Protein AF-A0A835R9I9-F1 (afdb_monomer_lite)

Foldseek 3Di:
DVVVVLVVLVVVDPALVSLVVVVVVVVVVVVVVLVVQFDDDDQDPV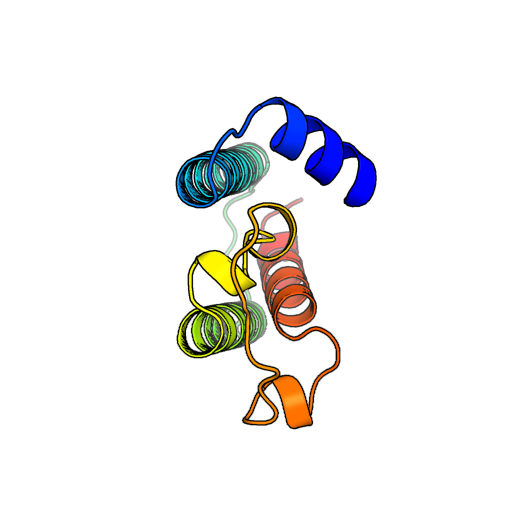LVVLLVQLVVLLVVCCVQFPSLNVRVVVVVVDDTDDDCPPPNVPDDPSNVSSVVSNVVSSVVRHD

pLDDT: mean 86.83, std 11.65, range [35.56, 97.44]

Secondary structure (DSSP, 8-state):
-HHHHHHHHHHH-SSHHHHHHHHHHHHHHHHHHHHHH----PPPHHHHHHHHHHHHHHHHHHHHHHHHHHTTGGGGT-------STTTTTSSSHHHHHHHHHHHHHHTT--

Radius of gyration: 15.62 Å; chains: 1; bounding box: 35×27×42 Å

Sequence (111 aa):
MLWVLCHVMFLAASSVSRMAQISHVLRLVQYVYLLTVARFSWPPWHCFILFGVGLYLNFKVYQLLGEAGMFYGVRFGKNISWVTRFPFGYIKDPQYVGSILNLLACLWLVP

InterPro domains:
  IPR007318 Phospholipid methyltransferase [PF04191] (48-105)
  IPR024960 Phosphatidyl-N-methylethanolamine/Phosphatidylethanolamine N-methyltransferase [PTHR15458] (16-109)

Organism: Vanilla planifolia (NCBI:txid51239)

Structure (mmCIF, N/CA/C/O backbone):
data_AF-A0A835R9I9-F1
#
_entry.id   AF-A0A835R9I9-F1
#
loop_
_atom_site.group_PDB
_atom_site.id
_atom_site.type_symbol
_atom_site.label_atom_id
_atom_site.label_alt_id
_atom_site.label_comp_id
_atom_site.label_asym_id
_atom_site.label_entity_id
_atom_site.label_seq_id
_atom_site.pdbx_PDB_ins_code
_atom_site.Cartn_x
_atom_site.Cartn_y
_atom_site.Cartn_z
_atom_site.occupancy
_atom_site.B_iso_or_equiv
_atom_site.auth_seq_id
_atom_site.auth_comp_id
_atom_site.auth_asym_id
_atom_site.auth_atom_id
_atom_site.pdbx_PDB_model_num
ATOM 1 N N . MET A 1 1 ? 11.459 -6.099 11.226 1.00 35.56 1 MET A N 1
ATOM 2 C CA . MET A 1 1 ? 11.487 -4.743 10.628 1.00 35.56 1 MET A CA 1
ATOM 3 C C . MET A 1 1 ? 10.148 -4.009 10.763 1.00 35.56 1 MET A C 1
ATOM 5 O O . MET A 1 1 ? 10.143 -2.930 11.338 1.00 35.56 1 MET A O 1
ATOM 9 N N . LEU A 1 2 ? 9.012 -4.595 10.349 1.00 43.03 2 LEU A N 1
ATOM 10 C CA . LEU A 1 2 ? 7.685 -3.955 10.471 1.00 43.03 2 LEU A CA 1
ATOM 11 C C . LEU A 1 2 ? 7.253 -3.622 11.913 1.00 43.03 2 LEU A C 1
ATOM 13 O O . LEU A 1 2 ? 6.658 -2.577 12.146 1.00 43.03 2 LEU A O 1
ATOM 17 N N . TRP A 1 3 ? 7.577 -4.479 12.887 1.00 37.94 3 TRP A N 1
ATOM 18 C CA . TRP A 1 3 ? 7.180 -4.269 14.286 1.00 37.94 3 TRP A CA 1
ATOM 19 C C . TRP A 1 3 ? 7.889 -3.067 14.931 1.00 37.94 3 TRP A C 1
ATOM 21 O O . TRP A 1 3 ? 7.259 -2.288 15.634 1.00 37.94 3 TRP A O 1
ATOM 31 N N . VAL A 1 4 ? 9.175 -2.858 14.617 1.00 49.47 4 VAL A N 1
ATOM 32 C CA . VAL A 1 4 ? 9.974 -1.724 15.120 1.00 49.47 4 VAL A CA 1
ATOM 33 C C . VAL A 1 4 ? 9.487 -0.405 14.519 1.00 49.47 4 VAL A C 1
ATOM 35 O O . VAL A 1 4 ? 9.277 0.558 15.248 1.00 49.47 4 VAL A O 1
ATOM 38 N N . LEU A 1 5 ? 9.221 -0.377 13.208 1.00 60.81 5 LEU A N 1
ATOM 39 C CA . LEU A 1 5 ? 8.634 0.785 12.533 1.00 60.81 5 LEU A CA 1
ATOM 40 C C . LEU A 1 5 ? 7.240 1.111 13.074 1.00 60.81 5 LEU A C 1
ATOM 42 O O . LEU A 1 5 ? 6.968 2.264 13.383 1.00 60.81 5 LEU A O 1
ATOM 46 N N . CYS A 1 6 ? 6.387 0.105 13.277 1.00 60.09 6 CYS A N 1
ATOM 47 C CA . CYS A 1 6 ? 5.073 0.308 13.882 1.00 60.09 6 CYS A CA 1
ATOM 48 C C . CYS A 1 6 ? 5.177 0.860 15.312 1.00 60.09 6 CYS A C 1
ATOM 50 O O . CYS A 1 6 ? 4.388 1.723 15.682 1.00 60.09 6 CYS A O 1
ATOM 52 N N . HIS A 1 7 ? 6.154 0.408 16.105 1.00 63.19 7 HIS A N 1
ATOM 53 C CA . HIS A 1 7 ? 6.364 0.892 17.471 1.00 63.19 7 HIS A CA 1
ATOM 54 C C . HIS A 1 7 ? 6.863 2.345 17.499 1.00 63.19 7 HIS A C 1
ATOM 56 O O . HIS A 1 7 ? 6.368 3.152 18.280 1.00 63.19 7 HIS A O 1
ATOM 62 N N . VAL A 1 8 ? 7.792 2.708 16.608 1.00 66.88 8 VAL A N 1
ATOM 63 C CA . VAL A 1 8 ? 8.273 4.091 16.441 1.00 66.88 8 VAL A CA 1
ATOM 64 C C . VAL A 1 8 ? 7.153 5.007 15.934 1.00 66.88 8 VAL A C 1
ATOM 66 O O . VAL A 1 8 ? 6.970 6.107 16.449 1.00 66.88 8 VAL A O 1
ATOM 69 N N . MET A 1 9 ? 6.352 4.545 14.971 1.00 68.81 9 MET A N 1
ATOM 70 C CA . MET A 1 9 ? 5.205 5.297 14.449 1.00 68.81 9 MET A CA 1
ATOM 71 C C . MET A 1 9 ? 4.105 5.468 15.496 1.00 68.81 9 MET A C 1
ATOM 73 O O . MET A 1 9 ? 3.485 6.524 15.547 1.00 68.81 9 MET A O 1
ATOM 77 N N . PHE A 1 10 ? 3.888 4.469 16.352 1.00 65.00 10 PHE A N 1
ATOM 78 C CA . PHE A 1 10 ? 2.937 4.554 17.457 1.00 65.00 10 PHE A CA 1
ATOM 79 C C . PHE A 1 10 ? 3.379 5.569 18.516 1.00 65.00 10 PHE A C 1
ATOM 81 O O . PHE A 1 10 ? 2.569 6.373 18.959 1.00 65.00 10 PHE A O 1
ATOM 88 N N . LEU A 1 11 ? 4.671 5.604 18.864 1.00 68.69 11 LEU A N 1
ATOM 89 C CA . LEU A 1 11 ? 5.207 6.631 19.766 1.00 68.69 11 LEU A CA 1
ATOM 90 C C . LEU A 1 11 ? 5.068 8.050 19.183 1.00 68.69 11 LEU A C 1
ATOM 92 O O . LEU A 1 11 ? 4.906 9.008 19.934 1.00 68.69 11 LEU A O 1
ATOM 96 N N . ALA A 1 12 ? 5.101 8.194 17.855 1.00 68.06 12 ALA A N 1
ATOM 97 C CA . ALA A 1 12 ? 4.976 9.481 17.168 1.00 68.06 12 ALA A CA 1
ATOM 98 C C . ALA A 1 12 ? 3.520 9.914 16.866 1.00 68.06 12 ALA A C 1
ATOM 100 O O . ALA A 1 12 ? 3.264 11.100 16.616 1.00 68.06 12 ALA A O 1
ATOM 101 N N . ALA A 1 13 ? 2.557 8.984 16.859 1.00 77.69 13 ALA A N 1
ATOM 102 C CA . ALA A 1 13 ? 1.175 9.225 16.445 1.00 77.69 13 ALA A CA 1
ATOM 103 C C . ALA A 1 13 ? 0.189 9.086 17.614 1.00 77.69 13 ALA A C 1
ATOM 105 O O . ALA A 1 13 ? -0.050 7.996 18.115 1.00 77.69 13 ALA A O 1
ATOM 106 N N . SER A 1 14 ? -0.460 10.191 17.989 1.00 80.31 14 SER A N 1
ATOM 107 C CA . SER A 1 14 ? -1.505 10.218 19.026 1.00 80.31 14 SER A CA 1
ATOM 108 C C . SER A 1 14 ? -2.900 9.820 18.524 1.00 80.31 14 SER A C 1
ATOM 110 O O . SER A 1 14 ? -3.808 9.612 19.326 1.00 80.31 14 SER A O 1
ATOM 112 N N . SER A 1 15 ? -3.098 9.721 17.206 1.00 86.06 15 SER A N 1
ATOM 113 C CA . SER A 1 15 ? -4.373 9.353 16.587 1.00 86.06 15 SER A CA 1
ATOM 114 C C . SER A 1 15 ? -4.167 8.527 15.315 1.00 86.06 15 SER A C 1
ATOM 116 O O . SER A 1 15 ? -3.117 8.600 14.670 1.00 86.06 15 SER A O 1
ATOM 118 N N . VAL A 1 16 ? -5.208 7.784 14.925 1.00 86.56 16 VAL A N 1
ATOM 119 C CA . VAL A 1 16 ? -5.243 6.970 13.695 1.00 86.56 16 VAL A CA 1
ATOM 120 C C . VAL A 1 16 ? -4.872 7.798 12.464 1.00 86.56 16 VAL A C 1
ATOM 122 O O . VAL A 1 16 ? -4.023 7.385 11.680 1.00 86.56 16 VAL A O 1
ATOM 125 N N . SER A 1 17 ? -5.438 8.998 12.330 1.00 88.25 17 SER A N 1
ATOM 126 C CA . SER A 1 17 ? -5.192 9.859 11.170 1.00 88.25 17 SER A CA 1
ATOM 127 C C . SER A 1 17 ? -3.767 10.376 11.102 1.00 88.25 17 SER A C 1
ATOM 129 O O . SER A 1 17 ? -3.199 10.480 10.018 1.00 88.25 17 SER A O 1
ATOM 131 N N . ARG A 1 18 ? -3.128 10.605 12.252 1.00 88.44 18 ARG A N 1
ATOM 132 C CA . ARG A 1 18 ? -1.707 10.961 12.291 1.00 88.44 18 ARG A CA 1
ATOM 133 C C . ARG A 1 18 ? -0.834 9.794 11.838 1.00 88.44 18 ARG A C 1
ATOM 135 O O . ARG A 1 18 ? 0.107 9.987 11.074 1.00 88.44 18 ARG A O 1
ATOM 142 N N . MET A 1 19 ? -1.184 8.576 12.248 1.00 87.25 19 MET A N 1
ATOM 143 C CA . MET A 1 19 ? -0.507 7.362 11.791 1.00 87.25 19 MET A CA 1
ATOM 144 C C . MET A 1 19 ? -0.706 7.130 10.285 1.00 87.25 19 MET A C 1
ATOM 146 O O . MET A 1 19 ? 0.247 6.764 9.592 1.00 87.25 19 MET A O 1
ATOM 150 N N . ALA A 1 20 ? -1.905 7.408 9.764 1.00 88.62 20 ALA A N 1
ATOM 151 C CA . ALA A 1 20 ? -2.205 7.366 8.337 1.00 88.62 20 ALA A CA 1
ATOM 152 C C . ALA A 1 20 ? -1.333 8.357 7.555 1.00 88.62 20 ALA A C 1
ATOM 154 O O . ALA A 1 20 ? -0.646 7.966 6.611 1.00 88.62 20 ALA A O 1
ATOM 155 N N . GLN A 1 21 ? -1.280 9.619 7.992 1.00 89.50 21 GLN A N 1
ATOM 156 C CA . GLN A 1 21 ? -0.451 10.659 7.378 1.00 89.50 21 GLN A CA 1
ATOM 157 C C . GLN A 1 21 ? 1.029 10.262 7.337 1.00 89.50 21 GLN A C 1
ATOM 159 O O . GLN A 1 21 ? 1.637 10.305 6.270 1.00 89.50 21 GLN A O 1
ATOM 164 N N . ILE A 1 22 ? 1.597 9.812 8.463 1.00 89.38 22 ILE A N 1
ATOM 165 C CA . ILE A 1 22 ? 2.999 9.368 8.524 1.00 89.38 22 ILE A CA 1
ATOM 166 C C . ILE A 1 22 ? 3.235 8.205 7.555 1.00 89.38 22 ILE A C 1
ATOM 168 O O . ILE A 1 22 ? 4.212 8.209 6.812 1.00 89.38 22 ILE A O 1
ATOM 172 N N . SER A 1 23 ? 2.325 7.230 7.510 1.00 87.88 23 SER A N 1
ATOM 173 C CA . SER A 1 23 ? 2.431 6.090 6.595 1.00 87.88 23 SER A CA 1
ATOM 174 C C . SER A 1 23 ? 2.398 6.516 5.125 1.00 87.88 23 SER A C 1
ATOM 176 O O . SER A 1 23 ? 3.175 6.004 4.320 1.00 87.88 23 SER A O 1
ATOM 178 N N . HIS A 1 24 ? 1.528 7.465 4.762 1.00 87.38 24 HIS A N 1
ATOM 179 C CA . HIS A 1 24 ? 1.476 8.019 3.409 1.00 87.38 24 HIS A CA 1
ATOM 180 C C . HIS A 1 24 ? 2.763 8.765 3.055 1.00 87.38 24 HIS A C 1
ATOM 182 O O . HIS A 1 24 ? 3.288 8.564 1.963 1.00 87.38 24 HIS A O 1
ATOM 188 N N . VAL A 1 25 ? 3.316 9.549 3.985 1.00 91.19 25 VAL A N 1
ATOM 189 C CA . VAL A 1 25 ? 4.610 10.223 3.804 1.00 91.19 25 VAL A CA 1
ATOM 190 C C . VAL A 1 25 ? 5.731 9.205 3.600 1.00 91.19 25 VAL A C 1
ATOM 192 O O . VAL A 1 25 ? 6.472 9.311 2.628 1.00 91.19 25 VAL A O 1
ATOM 195 N N . LEU A 1 26 ? 5.829 8.175 4.445 1.00 88.75 26 LEU A N 1
ATOM 196 C CA . LEU A 1 26 ? 6.839 7.121 4.299 1.00 88.75 26 LEU A CA 1
ATOM 197 C C . LEU A 1 26 ? 6.710 6.385 2.960 1.00 88.75 26 LEU A C 1
ATOM 199 O O . LEU A 1 26 ? 7.714 6.084 2.318 1.00 88.75 26 LEU A O 1
ATOM 203 N N . ARG A 1 27 ? 5.479 6.139 2.506 1.00 86.31 27 ARG A N 1
ATOM 204 C CA . ARG A 1 27 ? 5.221 5.521 1.204 1.00 86.31 27 ARG A CA 1
ATOM 205 C C . ARG A 1 27 ? 5.629 6.427 0.039 1.00 86.31 27 ARG A C 1
ATOM 207 O O . ARG A 1 27 ? 6.185 5.933 -0.937 1.00 86.31 27 ARG A O 1
ATOM 214 N N . LEU A 1 28 ? 5.405 7.739 0.133 1.00 90.19 28 LEU A N 1
ATOM 215 C CA . LEU A 1 28 ? 5.900 8.698 -0.861 1.00 90.19 28 LEU A CA 1
ATOM 216 C C . LEU A 1 28 ? 7.428 8.723 -0.891 1.00 90.19 28 LEU A C 1
ATOM 218 O O . LEU A 1 28 ? 8.009 8.662 -1.970 1.00 90.19 28 LEU A O 1
ATOM 222 N N . VAL A 1 29 ? 8.078 8.731 0.276 1.00 91.94 29 VAL A N 1
ATOM 223 C CA . VAL A 1 29 ? 9.542 8.650 0.379 1.00 91.94 29 VAL A CA 1
ATOM 224 C C . VAL A 1 29 ? 10.066 7.368 -0.273 1.00 91.94 29 VAL A C 1
ATOM 226 O O . VAL A 1 29 ? 11.045 7.432 -1.009 1.00 91.94 29 VAL A O 1
ATOM 229 N N . GLN A 1 30 ? 9.400 6.223 -0.084 1.00 89.19 30 GLN A N 1
ATOM 230 C CA . GLN A 1 30 ? 9.758 4.976 -0.775 1.00 89.19 30 GLN A CA 1
ATOM 231 C C . GLN A 1 30 ? 9.681 5.104 -2.302 1.00 89.19 30 GLN A C 1
ATOM 233 O O . GLN A 1 30 ? 10.588 4.640 -2.990 1.00 89.19 30 GLN A O 1
ATOM 238 N N . TYR A 1 31 ? 8.639 5.743 -2.843 1.00 88.69 31 TYR A N 1
ATOM 239 C CA . TYR A 1 31 ? 8.535 5.967 -4.289 1.00 88.69 31 TYR A CA 1
ATOM 240 C C . TYR A 1 31 ? 9.587 6.949 -4.805 1.00 88.69 31 TYR A C 1
ATOM 242 O O . TYR A 1 31 ? 10.182 6.693 -5.846 1.00 88.69 31 TYR A O 1
ATOM 250 N N . VAL A 1 32 ? 9.870 8.028 -4.070 1.00 91.88 32 VAL A N 1
ATOM 251 C CA . VAL A 1 32 ? 10.958 8.957 -4.410 1.00 91.88 32 VAL A CA 1
ATOM 252 C C . VAL A 1 32 ? 12.295 8.223 -4.424 1.00 91.88 32 VAL A C 1
ATOM 254 O O . VAL A 1 32 ? 13.046 8.350 -5.384 1.00 91.88 32 VAL A O 1
ATOM 257 N N . TYR A 1 33 ? 12.572 7.399 -3.411 1.00 90.94 33 TYR A N 1
ATOM 258 C CA . TYR A 1 33 ? 13.790 6.597 -3.363 1.00 90.94 33 TYR A CA 1
ATOM 259 C C . TYR A 1 33 ? 13.888 5.645 -4.561 1.00 90.94 33 TYR A C 1
ATOM 261 O O . TYR A 1 33 ? 14.919 5.614 -5.228 1.00 90.94 33 TYR A O 1
ATOM 269 N N . LEU A 1 34 ? 12.802 4.944 -4.903 1.00 89.31 34 LEU A N 1
ATOM 270 C CA . LEU A 1 34 ?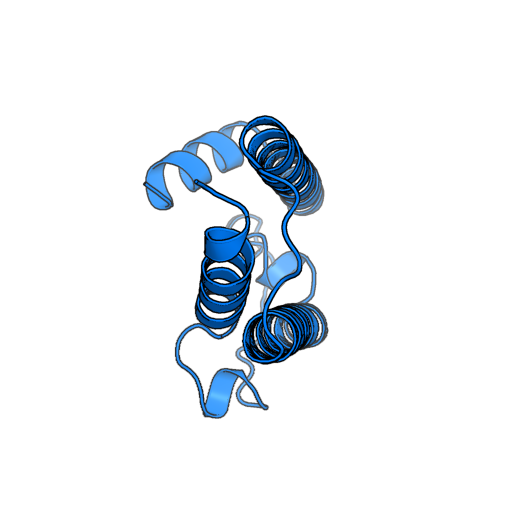 12.756 4.102 -6.098 1.00 89.31 34 LEU A CA 1
ATOM 271 C C . LEU A 1 34 ? 13.096 4.894 -7.372 1.00 89.31 34 LEU A C 1
ATOM 273 O O . LEU A 1 34 ? 13.875 4.409 -8.182 1.00 89.31 34 LEU A O 1
ATOM 277 N N . LEU A 1 35 ? 12.577 6.116 -7.535 1.00 88.81 35 LEU A N 1
ATOM 278 C CA . LEU A 1 35 ? 12.888 6.968 -8.689 1.00 88.81 35 LEU A CA 1
ATOM 279 C C . LEU A 1 35 ? 14.369 7.368 -8.758 1.00 88.81 35 LEU A C 1
ATOM 281 O O . LEU A 1 35 ? 14.891 7.519 -9.857 1.00 88.81 35 LEU A O 1
ATOM 285 N N . THR A 1 36 ? 15.058 7.511 -7.619 1.00 90.75 36 THR A N 1
ATOM 286 C CA . THR A 1 36 ? 16.499 7.839 -7.616 1.00 90.75 36 THR A CA 1
ATOM 287 C C . THR A 1 36 ? 17.382 6.694 -8.109 1.00 90.75 36 THR A C 1
ATOM 289 O O . THR A 1 36 ? 18.436 6.947 -8.686 1.00 90.75 36 THR A O 1
ATOM 292 N N . VAL A 1 37 ? 16.956 5.443 -7.904 1.00 90.62 37 VAL A N 1
ATOM 293 C CA . VAL A 1 37 ? 17.686 4.244 -8.354 1.00 90.62 37 VAL A CA 1
ATOM 294 C C . VAL A 1 37 ? 17.149 3.679 -9.668 1.00 90.62 37 VAL A C 1
ATOM 296 O O . VAL A 1 37 ? 17.778 2.804 -10.262 1.00 90.62 37 VAL A O 1
ATOM 299 N N . ALA A 1 38 ? 15.995 4.165 -10.129 1.00 88.38 38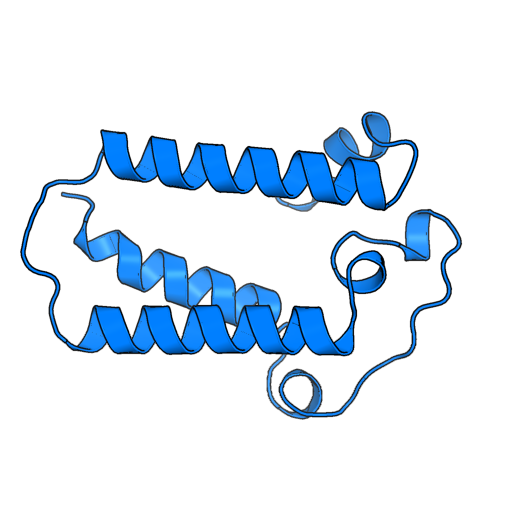 ALA A N 1
ATOM 300 C CA . ALA A 1 38 ? 15.344 3.672 -11.327 1.00 88.38 38 ALA A CA 1
ATOM 301 C C . ALA A 1 38 ? 16.168 3.994 -12.579 1.00 88.38 38 ALA A C 1
ATOM 303 O O . ALA A 1 38 ? 16.462 5.153 -12.876 1.00 88.38 38 ALA A O 1
ATOM 304 N N . ARG A 1 39 ? 16.472 2.971 -13.379 1.00 85.31 39 ARG A N 1
ATOM 305 C CA . ARG A 1 39 ? 16.877 3.147 -14.771 1.00 85.31 39 ARG A CA 1
ATOM 306 C C . ARG A 1 39 ? 15.651 3.051 -15.659 1.00 85.31 39 ARG A C 1
ATOM 308 O O . ARG A 1 39 ? 14.942 2.048 -15.665 1.00 85.31 39 ARG A O 1
ATOM 315 N N . PHE A 1 40 ? 15.410 4.111 -16.424 1.00 80.06 40 PHE A N 1
ATOM 316 C CA . PHE A 1 40 ? 14.291 4.153 -17.351 1.00 80.06 40 PHE A CA 1
ATOM 317 C C . PHE A 1 40 ? 14.504 3.134 -18.478 1.00 80.06 40 PHE A C 1
ATOM 319 O O . PHE A 1 40 ? 15.341 3.318 -19.360 1.00 80.06 40 PHE A O 1
ATOM 326 N N . SER A 1 41 ? 13.742 2.048 -18.422 1.00 83.56 41 SER A N 1
ATOM 327 C CA . SER A 1 41 ? 13.626 1.033 -19.463 1.00 83.56 41 SER A CA 1
ATOM 328 C C . SER A 1 41 ? 12.150 0.689 -19.633 1.00 83.56 41 SER A C 1
ATOM 330 O O . SER A 1 41 ? 11.359 0.845 -18.700 1.00 83.56 41 SER A O 1
ATOM 332 N N . TRP A 1 42 ? 11.754 0.254 -20.828 1.00 84.62 42 TRP A N 1
ATOM 333 C CA . TRP A 1 42 ? 10.367 -0.133 -21.070 1.00 84.62 42 TRP A CA 1
ATOM 334 C C . TRP A 1 42 ? 10.028 -1.397 -20.274 1.00 84.62 42 TRP A C 1
ATOM 336 O O . TRP A 1 42 ? 10.655 -2.433 -20.509 1.00 84.62 42 TRP A O 1
ATOM 346 N N . PRO A 1 43 ? 9.059 -1.338 -19.343 1.00 89.25 43 PRO A N 1
ATOM 347 C CA . PRO A 1 43 ? 8.688 -2.506 -18.571 1.00 89.25 43 PRO A CA 1
ATOM 348 C C . PRO A 1 43 ? 7.927 -3.512 -19.442 1.00 89.25 43 PRO A C 1
ATOM 350 O O . PRO A 1 43 ? 7.096 -3.122 -20.270 1.00 89.25 43 PRO A O 1
ATOM 353 N N . PRO A 1 44 ? 8.168 -4.816 -19.253 1.00 92.56 44 PRO A N 1
ATOM 354 C CA . PRO A 1 44 ? 7.403 -5.853 -19.920 1.00 92.56 44 PRO A CA 1
ATOM 355 C C . PRO A 1 44 ? 5.943 -5.853 -19.441 1.00 92.56 44 PRO A C 1
ATOM 357 O O . PRO A 1 44 ? 5.606 -5.392 -18.350 1.00 92.56 44 PRO A O 1
ATOM 360 N N . TRP A 1 45 ? 5.053 -6.425 -20.254 1.00 93.06 45 TRP A N 1
ATOM 361 C CA . TRP A 1 45 ? 3.602 -6.402 -20.021 1.00 93.06 45 TRP A CA 1
ATOM 362 C C . TRP A 1 45 ? 3.176 -6.979 -18.657 1.00 93.06 45 TRP A C 1
ATOM 364 O O . TRP A 1 45 ? 2.236 -6.481 -18.038 1.00 93.06 45 TRP A O 1
ATOM 374 N N . HIS A 1 46 ? 3.884 -7.995 -18.150 1.00 93.31 46 HIS A N 1
ATOM 375 C CA . HIS A 1 46 ? 3.559 -8.631 -16.873 1.00 93.31 46 HIS A CA 1
ATOM 376 C C . HIS A 1 46 ? 3.784 -7.701 -15.670 1.00 93.31 46 HIS A C 1
ATOM 378 O O . HIS A 1 46 ? 3.064 -7.824 -14.681 1.00 93.31 46 HIS A O 1
ATOM 384 N N . CYS A 1 47 ? 4.702 -6.728 -15.756 1.00 94.00 47 CYS A N 1
ATOM 385 C CA . CYS A 1 47 ? 4.896 -5.724 -14.707 1.00 94.00 47 CYS A CA 1
ATOM 386 C C . CYS A 1 47 ? 3.628 -4.891 -14.495 1.00 94.00 47 CYS A C 1
ATOM 388 O O . CYS A 1 47 ? 3.235 -4.651 -13.355 1.00 94.00 47 CYS A O 1
ATOM 390 N N . PHE A 1 48 ? 2.937 -4.511 -15.574 1.00 94.50 48 PHE A N 1
ATOM 391 C CA . PHE A 1 48 ? 1.679 -3.767 -15.475 1.00 94.50 48 PHE A CA 1
ATOM 392 C C . PHE A 1 48 ? 0.568 -4.593 -14.830 1.00 94.50 48 PHE A C 1
ATOM 394 O O . PHE A 1 48 ? -0.195 -4.062 -14.026 1.00 94.50 48 PHE A O 1
ATOM 401 N N . ILE A 1 49 ? 0.492 -5.892 -15.134 1.00 96.50 49 ILE A N 1
ATOM 402 C CA . ILE A 1 49 ? -0.491 -6.786 -14.510 1.00 96.50 49 ILE A CA 1
ATOM 403 C C . ILE A 1 49 ? -0.199 -6.941 -13.019 1.00 96.50 49 ILE A C 1
ATOM 405 O O . ILE A 1 49 ? -1.103 -6.769 -12.204 1.00 96.50 49 ILE A O 1
ATOM 409 N N . LEU A 1 50 ? 1.055 -7.214 -12.649 1.00 96.31 50 LEU A N 1
ATOM 410 C CA . LEU A 1 50 ? 1.464 -7.346 -11.249 1.00 96.31 50 LEU A CA 1
ATOM 411 C C . LEU A 1 50 ? 1.157 -6.069 -10.459 1.00 96.31 50 LEU A C 1
ATOM 413 O O . LEU A 1 50 ? 0.551 -6.138 -9.389 1.00 96.31 50 LEU A O 1
ATOM 417 N N . PHE A 1 51 ? 1.496 -4.907 -11.019 1.00 95.50 51 PHE A N 1
ATOM 418 C CA . PHE A 1 51 ? 1.221 -3.614 -10.400 1.00 95.50 51 PHE A CA 1
ATOM 419 C C . PHE A 1 51 ? -0.285 -3.321 -10.310 1.00 95.50 51 PHE A C 1
ATOM 421 O O . PHE A 1 51 ? -0.784 -2.881 -9.276 1.00 95.50 51 PHE A O 1
ATOM 428 N N . GLY A 1 52 ? -1.044 -3.612 -11.368 1.00 97.44 52 GLY A N 1
ATOM 429 C CA . GLY A 1 52 ? -2.495 -3.431 -11.397 1.00 97.44 52 GLY A CA 1
ATOM 430 C C . GLY A 1 52 ? -3.211 -4.293 -10.356 1.00 97.44 52 GLY A C 1
ATOM 431 O O . GLY A 1 52 ? -4.039 -3.788 -9.595 1.00 97.44 52 GLY A O 1
ATOM 432 N N . VAL A 1 53 ? -2.851 -5.575 -10.258 1.00 97.12 53 VAL A N 1
ATOM 433 C CA . VAL A 1 53 ? -3.399 -6.496 -9.250 1.00 97.12 53 VAL A CA 1
ATOM 434 C C . VAL A 1 53 ? -3.001 -6.056 -7.840 1.00 97.12 53 VAL A C 1
ATOM 436 O O . VAL A 1 53 ? -3.842 -6.047 -6.938 1.00 97.12 53 VAL A O 1
ATOM 439 N N . GLY A 1 54 ? -1.748 -5.643 -7.636 1.00 96.62 54 GLY A N 1
ATOM 440 C CA . GLY A 1 54 ? -1.275 -5.185 -6.334 1.00 96.62 54 GLY A CA 1
ATOM 441 C C . GLY A 1 54 ? -1.962 -3.904 -5.854 1.00 96.62 54 GLY A C 1
ATOM 442 O O . GLY A 1 54 ? -2.353 -3.802 -4.685 1.00 96.62 54 GLY A O 1
ATOM 443 N N . LEU A 1 55 ? -2.193 -2.943 -6.753 1.00 95.88 55 LEU A N 1
ATOM 444 C CA . LEU A 1 55 ? -3.016 -1.763 -6.482 1.00 95.88 55 LEU A CA 1
ATOM 445 C C . LEU A 1 55 ? -4.465 -2.136 -6.168 1.00 95.88 55 LEU A C 1
ATOM 447 O O . LEU A 1 55 ? -5.007 -1.655 -5.171 1.00 95.88 55 LEU A O 1
ATOM 451 N N . TYR A 1 56 ? -5.073 -3.008 -6.974 1.00 96.94 56 TYR A N 1
ATOM 452 C CA . TYR A 1 56 ? -6.453 -3.442 -6.783 1.00 96.94 56 TYR A CA 1
ATOM 453 C C . TYR A 1 56 ? -6.661 -4.083 -5.408 1.00 96.94 56 TYR A C 1
ATOM 455 O O . TYR A 1 56 ? -7.568 -3.685 -4.678 1.00 96.94 56 TYR A O 1
ATOM 463 N N . LEU A 1 57 ? -5.788 -5.012 -5.004 1.00 96.06 57 LEU A N 1
ATOM 464 C CA . LEU A 1 57 ? -5.866 -5.654 -3.690 1.00 96.06 57 LEU A CA 1
ATOM 465 C C . LEU A 1 57 ? -5.764 -4.630 -2.556 1.00 96.06 57 LEU A C 1
ATOM 467 O O . LEU A 1 57 ? -6.628 -4.602 -1.680 1.00 96.06 57 LEU A O 1
ATOM 471 N N . ASN A 1 58 ? -4.768 -3.743 -2.596 1.00 94.56 58 ASN A N 1
ATOM 472 C CA . ASN A 1 58 ? -4.599 -2.702 -1.580 1.00 94.56 58 ASN A CA 1
ATOM 473 C C . ASN A 1 58 ? -5.807 -1.757 -1.500 1.00 94.56 58 ASN A C 1
ATOM 475 O O . ASN A 1 58 ? -6.240 -1.392 -0.406 1.00 94.56 58 ASN A O 1
ATOM 479 N N . PHE A 1 59 ? -6.379 -1.390 -2.647 1.00 95.19 59 PHE A N 1
ATOM 480 C CA . PHE A 1 59 ? -7.574 -0.560 -2.712 1.00 95.19 59 PHE A CA 1
ATOM 481 C C . PHE A 1 59 ? -8.795 -1.271 -2.121 1.00 95.19 59 PHE A C 1
ATOM 483 O O . PHE A 1 59 ? -9.502 -0.690 -1.301 1.00 95.19 59 PHE A O 1
ATOM 490 N N . LYS A 1 60 ? -9.026 -2.545 -2.466 1.00 95.31 60 LYS A N 1
ATOM 491 C CA . LYS A 1 60 ? -10.124 -3.341 -1.898 1.00 95.31 60 LYS A CA 1
ATOM 492 C C . LYS A 1 60 ? -10.009 -3.480 -0.383 1.00 95.31 60 LYS A C 1
ATOM 494 O O . LYS A 1 60 ? -11.018 -3.381 0.308 1.00 95.31 60 LYS A O 1
ATOM 499 N N . VAL A 1 61 ? -8.799 -3.679 0.135 1.00 94.19 61 VAL A N 1
ATOM 500 C CA . VAL A 1 61 ? -8.544 -3.731 1.580 1.00 94.19 61 VAL A CA 1
ATOM 501 C C . VAL A 1 61 ? -8.893 -2.393 2.230 1.00 94.19 61 VAL A C 1
ATOM 503 O O . VAL A 1 61 ? -9.654 -2.381 3.195 1.00 94.19 61 VAL A O 1
ATOM 506 N N . TYR A 1 62 ? -8.444 -1.271 1.657 1.00 93.19 62 TYR A N 1
ATOM 507 C CA . TYR A 1 62 ? -8.799 0.061 2.155 1.00 93.19 62 TYR A CA 1
ATOM 508 C C . TYR A 1 62 ? -10.314 0.326 2.102 1.00 93.19 62 TYR A C 1
ATOM 510 O O . TYR A 1 62 ? -10.870 0.856 3.056 1.00 93.19 62 TYR A O 1
ATOM 518 N N . GLN A 1 63 ? -11.012 -0.100 1.043 1.00 93.94 63 GLN A N 1
ATOM 519 C CA . GLN A 1 63 ? -12.474 0.021 0.952 1.00 93.94 63 GLN A CA 1
ATOM 520 C C . GLN A 1 63 ? -13.219 -0.748 2.053 1.00 93.94 63 GLN A C 1
ATOM 522 O O . GLN A 1 63 ? -14.299 -0.330 2.458 1.00 93.94 63 GLN A O 1
ATOM 527 N N . LEU A 1 64 ? -12.687 -1.891 2.494 1.00 93.06 64 LEU A N 1
ATOM 528 C CA . LEU A 1 64 ? -13.351 -2.759 3.468 1.00 93.06 64 LEU A CA 1
ATOM 529 C C . LEU A 1 64 ? -13.027 -2.388 4.916 1.00 93.06 64 LEU A C 1
ATOM 531 O O . LEU A 1 64 ? -13.909 -2.442 5.766 1.00 93.06 64 LEU A O 1
ATOM 535 N N . LEU A 1 65 ? -11.769 -2.047 5.194 1.00 92.00 65 LEU A N 1
ATOM 536 C CA . LEU A 1 65 ? -11.273 -1.768 6.545 1.00 92.00 65 LEU A CA 1
ATOM 537 C C . LEU A 1 65 ? -11.233 -0.273 6.886 1.00 92.00 65 LEU A C 1
ATOM 539 O O . LEU A 1 65 ? -11.188 0.096 8.063 1.00 92.00 65 LEU A O 1
ATOM 543 N N . GLY A 1 66 ? -11.222 0.586 5.867 1.00 91.19 66 GLY A N 1
ATOM 544 C CA . GLY A 1 66 ? -11.020 2.019 6.018 1.00 91.19 66 GLY A CA 1
ATOM 545 C C . GLY A 1 66 ? -9.671 2.371 6.646 1.00 91.19 66 GLY A C 1
ATOM 546 O O . GLY A 1 66 ? -8.784 1.538 6.842 1.00 91.19 66 GLY A O 1
ATOM 547 N N . GLU A 1 67 ? -9.527 3.642 7.001 1.00 89.81 67 GLU A N 1
ATOM 548 C CA . GLU A 1 67 ? -8.318 4.169 7.638 1.00 89.81 67 GLU A CA 1
ATOM 549 C C . GLU A 1 67 ? -8.028 3.487 8.986 1.00 89.81 67 GLU A C 1
ATOM 551 O O . GLU A 1 67 ? -6.898 3.080 9.253 1.00 89.81 67 GLU A O 1
ATOM 556 N N . ALA A 1 68 ? -9.059 3.282 9.813 1.00 89.50 68 ALA A N 1
ATOM 557 C CA . ALA A 1 68 ? -8.903 2.667 11.127 1.00 89.50 68 ALA A CA 1
ATOM 558 C C . ALA A 1 68 ? -8.388 1.226 11.047 1.00 89.50 68 ALA A C 1
ATOM 560 O O . ALA A 1 68 ? -7.509 0.867 11.825 1.00 89.50 68 ALA A O 1
ATOM 561 N N . GLY A 1 69 ? -8.886 0.397 10.126 1.00 89.25 69 GLY A N 1
ATOM 562 C CA . GLY A 1 69 ? -8.418 -0.990 10.029 1.00 89.25 69 GLY A CA 1
ATOM 563 C C . GLY A 1 69 ? -7.027 -1.119 9.423 1.00 89.25 69 GLY A C 1
ATOM 564 O O . GLY A 1 69 ? -6.281 -2.012 9.809 1.00 89.25 69 GLY A O 1
ATOM 565 N N . MET A 1 70 ? -6.647 -0.189 8.549 1.00 88.88 70 MET A N 1
ATOM 566 C CA . MET A 1 70 ? -5.339 -0.180 7.890 1.00 88.88 70 MET A CA 1
ATOM 567 C C . MET A 1 70 ? -4.214 0.345 8.787 1.00 88.88 70 MET A C 1
ATOM 569 O O . MET A 1 70 ? -3.091 -0.149 8.724 1.00 88.88 70 MET A O 1
ATOM 573 N N . PHE A 1 71 ? -4.506 1.340 9.630 1.00 88.75 71 PHE A N 1
ATOM 574 C CA . PHE A 1 71 ? -3.516 2.028 10.465 1.00 88.75 71 PHE A CA 1
ATOM 575 C C . PHE A 1 71 ? -3.681 1.703 11.952 1.00 88.75 71 PHE A C 1
ATOM 577 O O . PHE A 1 71 ? -3.612 2.580 12.809 1.00 88.75 71 PHE A O 1
ATOM 584 N N . TYR A 1 72 ? -3.896 0.421 12.264 1.00 83.75 72 TYR A N 1
ATOM 585 C CA . TYR A 1 72 ? -3.894 -0.108 13.634 1.00 83.75 72 TYR A CA 1
ATOM 586 C C . TYR A 1 72 ? -4.858 0.601 14.603 1.00 83.75 72 TYR A C 1
ATOM 588 O O . TYR A 1 72 ? -4.572 0.739 15.791 1.00 83.75 72 TYR A O 1
ATOM 596 N N . GLY A 1 73 ? -6.041 0.997 14.134 1.00 85.81 73 GLY A N 1
ATOM 597 C CA . GLY A 1 73 ? -7.056 1.712 14.913 1.00 85.81 73 GLY A CA 1
ATOM 598 C C . GLY A 1 73 ? -7.471 1.028 16.215 1.00 85.81 73 GLY A C 1
ATOM 599 O O . GLY A 1 73 ? -7.819 1.718 17.172 1.00 85.81 73 GLY A O 1
ATOM 600 N N . VAL A 1 74 ? -7.349 -0.302 16.302 1.00 87.38 74 VAL A N 1
ATOM 601 C CA . VAL A 1 74 ? -7.562 -1.074 17.541 1.00 87.38 74 VAL A CA 1
ATOM 602 C C . VAL A 1 74 ? -6.675 -0.568 18.687 1.00 87.38 74 VAL A C 1
ATOM 604 O O . VAL A 1 74 ? -7.121 -0.508 19.829 1.00 87.38 74 VAL A O 1
ATOM 607 N N . ARG A 1 75 ? -5.444 -0.121 18.396 1.00 84.62 75 ARG A N 1
ATOM 608 C CA . ARG A 1 75 ? -4.525 0.461 19.393 1.00 84.62 75 ARG A CA 1
ATOM 609 C C . ARG A 1 75 ? -4.981 1.822 19.919 1.00 84.62 75 ARG A C 1
ATOM 611 O O . ARG A 1 75 ? -4.569 2.216 21.001 1.00 84.62 75 ARG A O 1
ATOM 618 N N . PHE A 1 76 ? -5.851 2.501 19.180 1.00 87.31 76 PHE A N 1
ATOM 619 C CA . PHE A 1 76 ? -6.465 3.775 19.550 1.00 87.31 76 PHE A CA 1
ATOM 620 C C . PHE A 1 76 ? -7.908 3.597 20.060 1.00 87.31 76 PHE A C 1
ATOM 622 O O . PHE A 1 76 ? -8.688 4.547 20.058 1.00 87.31 76 PHE A O 1
ATOM 629 N N . GLY A 1 77 ? -8.294 2.373 20.445 1.00 88.38 77 GLY A N 1
ATOM 630 C CA . GLY A 1 77 ? -9.621 2.069 20.987 1.00 88.38 77 GLY A CA 1
ATOM 631 C C . GLY A 1 77 ? -10.745 2.011 19.947 1.00 88.38 77 GLY A C 1
ATOM 632 O O . GLY A 1 77 ? -11.918 1.998 20.317 1.00 88.38 77 GLY A O 1
ATOM 633 N N . LYS A 1 78 ? -10.432 1.979 18.644 1.00 87.88 78 LYS A N 1
ATOM 634 C CA . LYS A 1 78 ? -11.448 1.792 17.599 1.00 87.88 78 LYS A CA 1
ATOM 635 C C . LYS A 1 78 ? -11.842 0.319 17.515 1.00 87.88 78 LYS A C 1
ATOM 637 O O . LYS A 1 78 ? -10.982 -0.552 17.413 1.00 87.88 78 LYS A O 1
ATOM 642 N N . ASN A 1 79 ? -13.144 0.050 17.510 1.00 89.62 79 ASN A N 1
ATOM 643 C CA . ASN A 1 79 ? -13.669 -1.279 17.220 1.00 89.62 79 ASN A CA 1
ATOM 644 C C . ASN A 1 79 ? -13.678 -1.493 15.699 1.00 89.62 79 ASN A C 1
ATOM 646 O O . ASN A 1 79 ? -14.189 -0.647 14.963 1.00 89.62 79 ASN A O 1
ATOM 650 N N . ILE A 1 80 ? -13.074 -2.587 15.236 1.00 88.50 80 ILE A N 1
ATOM 651 C CA . ILE A 1 80 ? -12.910 -2.897 13.814 1.00 88.50 80 ILE A CA 1
ATOM 652 C C . ILE A 1 80 ? -13.502 -4.274 13.568 1.00 88.50 80 ILE A C 1
ATOM 654 O O . ILE A 1 80 ? -13.085 -5.255 14.184 1.00 88.50 80 ILE A O 1
ATOM 658 N N . SER A 1 81 ? -14.491 -4.340 12.683 1.00 87.31 81 SER A N 1
ATOM 659 C CA . SER A 1 81 ? -15.166 -5.586 12.353 1.00 87.31 81 SER A CA 1
ATOM 660 C C . SER A 1 81 ? -14.279 -6.487 11.496 1.00 87.31 81 SER A C 1
ATOM 662 O O . SER A 1 81 ? -13.579 -6.040 10.587 1.00 87.31 81 SER A O 1
ATOM 664 N N . TRP A 1 82 ? -14.337 -7.788 11.770 1.00 87.75 82 TRP A N 1
ATOM 665 C CA . TRP A 1 82 ? -13.714 -8.795 10.920 1.00 87.75 82 TRP A CA 1
ATOM 666 C C . TRP A 1 82 ? -14.469 -8.883 9.595 1.00 87.75 82 TRP A C 1
ATOM 668 O O . TRP A 1 82 ? -15.684 -9.083 9.569 1.00 87.75 82 TRP A O 1
ATOM 678 N N . VAL A 1 83 ? -13.747 -8.744 8.486 1.00 88.75 83 VAL A N 1
ATOM 679 C CA . VAL A 1 83 ? -14.318 -8.806 7.139 1.00 88.75 83 VAL A CA 1
ATOM 680 C C . VAL A 1 83 ? -13.887 -10.103 6.467 1.00 88.75 83 VAL A C 1
ATOM 682 O O . VAL A 1 83 ? -12.703 -10.403 6.402 1.00 88.75 83 VAL A O 1
ATOM 685 N N . THR A 1 84 ? -14.845 -10.855 5.926 1.00 91.62 84 THR A N 1
ATOM 686 C CA . THR A 1 84 ? -14.601 -12.130 5.221 1.00 91.62 84 THR A CA 1
ATOM 687 C C . THR A 1 84 ? -14.808 -12.038 3.711 1.00 91.62 84 THR A C 1
ATOM 689 O O . THR A 1 84 ? -14.495 -12.968 2.971 1.00 91.62 84 THR A O 1
ATOM 692 N N . ARG A 1 85 ? -15.326 -10.907 3.219 1.00 91.00 85 ARG A N 1
ATOM 693 C CA . ARG A 1 85 ? -15.497 -10.667 1.781 1.00 91.00 85 ARG A CA 1
ATOM 694 C C . ARG A 1 85 ? -14.134 -10.639 1.088 1.00 91.00 85 ARG A C 1
ATOM 696 O O . ARG A 1 85 ? -13.111 -10.365 1.717 1.00 91.00 85 ARG A O 1
ATOM 703 N N . PHE A 1 86 ? -14.123 -10.892 -0.220 1.00 91.62 86 PHE A N 1
ATOM 704 C CA . PHE A 1 86 ? -12.904 -10.771 -1.017 1.00 91.62 86 PHE A CA 1
ATOM 705 C C . PHE A 1 86 ? -12.261 -9.384 -0.803 1.00 91.62 86 PHE A C 1
ATOM 707 O O . PHE A 1 86 ? -12.971 -8.381 -0.939 1.00 91.62 86 PHE A O 1
ATOM 714 N N . PRO A 1 87 ? -10.949 -9.298 -0.496 1.00 92.25 87 PRO A N 1
ATOM 715 C CA . PRO A 1 87 ? -9.938 -10.360 -0.614 1.00 92.25 87 PRO A CA 1
ATOM 716 C C . PRO A 1 87 ? -9.651 -11.193 0.656 1.00 92.25 87 PRO A C 1
ATOM 718 O O . PRO A 1 87 ? -8.974 -12.214 0.555 1.00 92.25 87 PRO A O 1
ATOM 721 N N . PHE A 1 88 ? -10.182 -10.826 1.827 1.00 89.94 88 PHE A N 1
ATOM 722 C CA . PHE A 1 88 ? -9.846 -11.458 3.118 1.00 89.94 88 PHE A CA 1
ATOM 723 C C . PHE A 1 88 ? -10.295 -12.921 3.261 1.00 89.94 88 PHE A C 1
ATOM 725 O O . PHE A 1 88 ? -9.649 -13.687 3.966 1.00 89.94 88 PHE A O 1
ATOM 732 N N . GLY A 1 89 ? -11.369 -13.332 2.580 1.00 88.94 89 GLY A N 1
ATOM 733 C CA . GLY A 1 89 ? -11.834 -14.728 2.590 1.00 88.94 89 GLY A CA 1
ATOM 734 C C . GLY A 1 89 ? -11.005 -15.696 1.738 1.00 88.94 89 GLY A C 1
ATOM 735 O O . GLY A 1 89 ? -11.224 -16.899 1.813 1.00 88.94 89 GLY A O 1
ATOM 736 N N . TYR A 1 90 ? -10.075 -15.187 0.924 1.00 93.12 90 TYR A N 1
ATOM 737 C CA . TYR A 1 90 ? -9.336 -15.980 -0.069 1.00 93.12 90 TYR A CA 1
ATOM 738 C C . TYR A 1 90 ? -7.822 -15.866 0.088 1.00 93.12 90 TYR A C 1
ATOM 740 O O . TYR A 1 90 ? -7.090 -16.810 -0.198 1.00 93.12 90 TYR A O 1
ATOM 748 N N . ILE A 1 91 ? -7.343 -14.701 0.522 1.00 93.31 91 ILE A N 1
ATOM 749 C CA . ILE A 1 9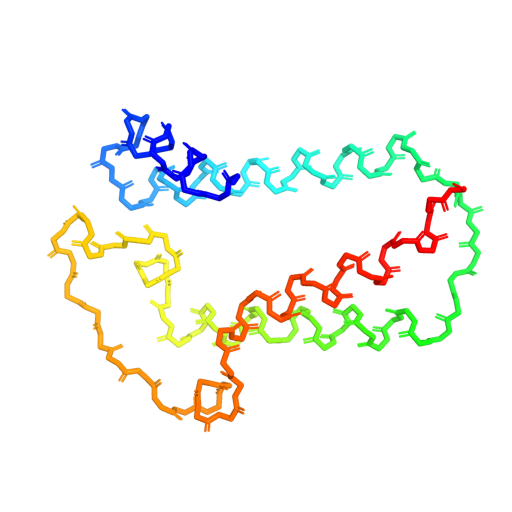1 ? -5.924 -14.374 0.593 1.00 93.31 91 ILE A CA 1
ATOM 750 C C . ILE A 1 91 ? -5.602 -14.035 2.042 1.00 93.31 91 ILE A C 1
ATOM 752 O O . ILE A 1 91 ? -6.234 -13.159 2.633 1.00 93.31 91 ILE A O 1
ATOM 756 N N . LYS A 1 92 ? -4.597 -14.711 2.606 1.00 90.00 92 LYS A N 1
ATOM 757 C CA . LYS A 1 92 ? -4.021 -14.315 3.893 1.00 90.00 92 LYS A CA 1
ATOM 758 C C . LYS A 1 92 ? -3.304 -12.984 3.699 1.00 90.00 92 LYS A C 1
ATOM 760 O O . LYS A 1 92 ? -2.448 -12.878 2.825 1.00 90.00 92 LYS A O 1
ATOM 765 N N . ASP A 1 93 ? -3.676 -11.984 4.491 1.00 90.31 93 ASP A N 1
ATOM 766 C CA . ASP A 1 93 ? -3.009 -10.680 4.510 1.00 90.31 93 ASP A CA 1
ATOM 767 C C . ASP A 1 93 ? -2.953 -9.978 3.128 1.00 90.31 93 ASP A C 1
ATOM 769 O O . ASP A 1 93 ? -1.881 -9.650 2.610 1.00 90.31 93 ASP A O 1
ATOM 773 N N . PRO A 1 94 ? -4.115 -9.694 2.507 1.00 94.38 94 PRO A N 1
ATOM 774 C CA . PRO A 1 94 ? -4.201 -9.222 1.120 1.00 94.38 94 PRO A CA 1
ATOM 775 C C . PRO A 1 94 ? -3.496 -7.884 0.853 1.00 94.38 94 PRO A C 1
ATOM 777 O O . PRO A 1 94 ? -3.026 -7.648 -0.260 1.00 94.38 94 PRO A O 1
ATOM 780 N N . GLN A 1 95 ? -3.377 -7.022 1.866 1.00 92.81 95 GLN A N 1
ATOM 781 C CA . GLN A 1 95 ? -2.619 -5.769 1.786 1.00 92.81 95 GLN A CA 1
ATOM 782 C C . GLN A 1 95 ? -1.118 -6.020 1.579 1.00 92.81 95 GLN A C 1
ATOM 784 O O . GLN A 1 95 ? -0.451 -5.331 0.803 1.00 92.81 95 GLN A O 1
ATOM 789 N N . TYR A 1 96 ? -0.576 -7.028 2.263 1.00 92.88 96 TYR A N 1
ATOM 790 C CA . TYR A 1 96 ? 0.830 -7.393 2.154 1.00 92.88 96 TYR A CA 1
ATOM 791 C C . TYR A 1 96 ? 1.111 -8.042 0.808 1.00 92.88 96 TYR A C 1
ATOM 793 O O . TYR A 1 96 ? 2.053 -7.638 0.131 1.00 92.88 96 TYR A O 1
ATOM 801 N N . VAL A 1 97 ? 0.242 -8.957 0.369 1.00 96.06 97 VAL A N 1
ATOM 802 C CA . VAL A 1 97 ? 0.326 -9.551 -0.971 1.00 96.06 97 VAL A CA 1
ATOM 803 C C . VAL A 1 97 ? 0.297 -8.464 -2.045 1.00 96.06 97 VAL A C 1
ATOM 805 O O . VAL A 1 97 ? 1.183 -8.422 -2.895 1.00 96.06 97 VAL A O 1
ATOM 808 N N . GLY A 1 98 ? -0.653 -7.526 -1.972 1.00 95.62 98 GLY A N 1
ATOM 809 C CA . 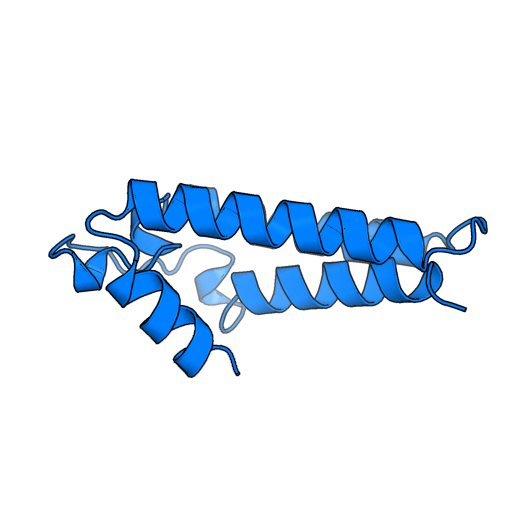GLY A 1 98 ? -0.728 -6.433 -2.938 1.00 95.62 98 GLY A CA 1
ATOM 810 C C . GLY A 1 98 ? 0.516 -5.537 -2.936 1.00 95.62 98 GLY A C 1
ATOM 811 O O . GLY A 1 98 ? 0.982 -5.107 -3.988 1.00 95.62 98 GLY A O 1
ATOM 812 N N . SER A 1 99 ? 1.088 -5.276 -1.759 1.00 94.00 99 SER A N 1
ATOM 813 C CA . SER A 1 99 ? 2.321 -4.488 -1.621 1.00 94.00 99 SER A CA 1
ATOM 814 C C . SER A 1 99 ? 3.550 -5.214 -2.184 1.00 94.00 99 SER A C 1
ATOM 816 O O . SER A 1 99 ? 4.368 -4.582 -2.848 1.00 94.00 99 SER A O 1
ATOM 818 N N . ILE A 1 100 ? 3.656 -6.533 -1.990 1.00 94.62 100 ILE A N 1
ATOM 819 C CA . ILE A 1 100 ? 4.721 -7.366 -2.571 1.00 94.62 100 ILE A CA 1
ATOM 820 C C . ILE A 1 100 ? 4.624 -7.379 -4.099 1.00 94.62 100 ILE A C 1
ATOM 822 O O . ILE A 1 100 ? 5.631 -7.157 -4.762 1.00 94.62 100 ILE A O 1
ATOM 826 N N . LEU A 1 101 ? 3.428 -7.572 -4.668 1.00 96.00 101 LEU A N 1
ATOM 827 C CA . LEU A 1 101 ? 3.233 -7.555 -6.125 1.00 96.00 101 LEU A CA 1
ATOM 828 C C . LEU A 1 101 ? 3.666 -6.222 -6.747 1.00 96.00 101 LEU A C 1
ATOM 830 O O . LEU A 1 101 ? 4.343 -6.214 -7.774 1.00 96.00 101 LEU A O 1
ATOM 834 N N . ASN A 1 102 ? 3.347 -5.102 -6.092 1.00 94.88 102 ASN A N 1
ATOM 835 C CA . ASN A 1 102 ? 3.796 -3.784 -6.537 1.00 94.88 102 ASN A CA 1
ATOM 836 C C . ASN A 1 102 ? 5.322 -3.640 -6.476 1.00 94.88 102 ASN A C 1
ATOM 838 O O . ASN A 1 102 ? 5.910 -3.109 -7.412 1.00 94.88 102 ASN A O 1
ATOM 842 N N . LEU A 1 103 ? 5.970 -4.121 -5.409 1.00 92.38 103 LEU A N 1
ATOM 843 C CA . LEU A 1 103 ? 7.433 -4.108 -5.309 1.00 92.38 103 LEU A CA 1
ATOM 844 C C . LEU A 1 103 ? 8.080 -4.960 -6.404 1.00 92.38 103 LEU A C 1
ATOM 846 O O . LEU A 1 103 ? 9.010 -4.493 -7.052 1.00 92.38 103 LEU A O 1
ATOM 850 N N . LEU A 1 104 ? 7.564 -6.168 -6.653 1.00 93.50 104 LEU A N 1
ATOM 851 C CA . LEU A 1 104 ? 8.055 -7.049 -7.716 1.00 93.50 104 LEU A CA 1
ATOM 852 C C . LEU A 1 104 ? 7.908 -6.410 -9.101 1.00 93.50 104 LEU A C 1
ATOM 854 O O . LEU A 1 104 ? 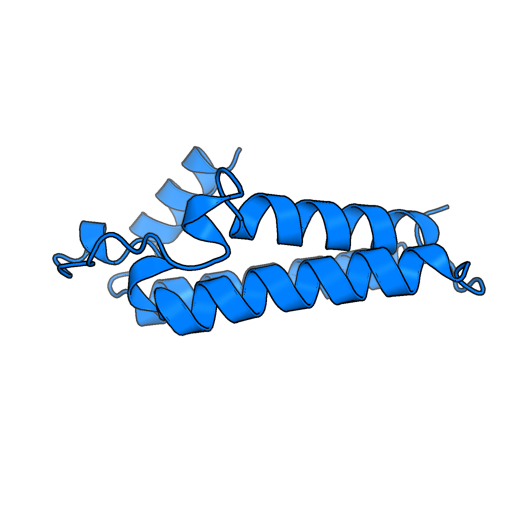8.826 -6.494 -9.909 1.00 93.50 104 LEU A O 1
ATOM 858 N N . ALA A 1 105 ? 6.794 -5.724 -9.366 1.00 93.00 105 ALA A N 1
ATOM 859 C CA . ALA A 1 105 ? 6.621 -4.973 -10.606 1.00 93.00 105 ALA A CA 1
ATOM 860 C C . ALA A 1 105 ? 7.661 -3.847 -10.751 1.00 93.00 105 ALA A C 1
ATOM 862 O O . ALA A 1 105 ? 8.170 -3.612 -11.845 1.00 93.00 105 ALA A O 1
ATOM 863 N N . CYS A 1 106 ? 7.997 -3.180 -9.643 1.00 90.62 106 CYS A N 1
ATOM 864 C CA . CYS A 1 106 ? 8.992 -2.113 -9.586 1.00 90.62 106 CYS A CA 1
ATOM 865 C C . CYS A 1 106 ? 10.448 -2.603 -9.650 1.00 90.62 106 CYS A C 1
ATOM 867 O O . CYS A 1 106 ? 11.304 -1.805 -10.020 1.00 90.62 106 CYS A O 1
ATOM 869 N N . LEU A 1 107 ? 10.747 -3.871 -9.331 1.00 89.50 107 LEU A N 1
ATOM 870 C CA . LEU A 1 107 ? 12.114 -4.415 -9.418 1.00 89.50 107 LEU A CA 1
ATOM 871 C C . LEU A 1 107 ? 12.698 -4.293 -10.824 1.00 89.50 107 LEU A C 1
ATOM 873 O O . LEU A 1 107 ? 13.896 -4.094 -10.957 1.00 89.50 107 LEU A O 1
ATOM 877 N N . TRP A 1 108 ? 11.856 -4.338 -11.859 1.00 87.19 108 TRP A N 1
ATOM 878 C CA . TRP A 1 108 ? 12.286 -4.118 -13.241 1.00 87.19 108 TRP A CA 1
ATOM 879 C C . TRP A 1 108 ? 12.967 -2.757 -13.462 1.00 87.19 108 TRP A C 1
ATOM 881 O O . TRP A 1 108 ? 13.816 -2.612 -14.335 1.00 87.19 108 TRP A O 1
ATOM 891 N N . LEU A 1 109 ? 12.586 -1.739 -12.686 1.00 86.38 109 LEU A N 1
ATOM 892 C CA . LEU A 1 109 ? 13.167 -0.403 -12.797 1.00 86.38 109 LEU A CA 1
ATOM 893 C C . LEU A 1 109 ? 14.566 -0.327 -12.174 1.00 86.38 109 LEU A C 1
ATOM 895 O O . LEU A 1 109 ? 15.285 0.628 -12.447 1.00 86.38 109 LEU A O 1
ATOM 899 N N . VAL A 1 110 ? 14.950 -1.285 -11.330 1.00 86.88 110 VAL A N 1
ATOM 900 C CA . VAL A 1 110 ? 16.232 -1.278 -10.620 1.00 86.88 110 VAL A CA 1
ATOM 901 C C . VAL A 1 110 ? 17.265 -2.069 -11.441 1.00 86.88 110 VAL A C 1
ATOM 903 O O . VAL A 1 110 ? 16.959 -3.192 -11.841 1.00 86.88 110 VAL A O 1
ATOM 906 N N . PRO A 1 111 ? 18.449 -1.495 -11.733 1.00 78.62 111 PRO A N 1
ATOM 907 C CA . PRO A 1 111 ? 19.504 -2.161 -12.499 1.00 78.62 111 PRO A CA 1
ATOM 908 C C . PRO A 1 111 ? 20.202 -3.299 -11.748 1.00 78.62 111 PRO A C 1
ATOM 910 O O . PRO A 1 111 ? 20.217 -3.277 -10.495 1.00 78.62 111 PRO A O 1
#